Protein AF-A0A954BRY4-F1 (afdb_monomer_lite)

pLDDT: mean 79.41, std 10.51, range [50.88, 96.31]

Foldseek 3Di:
DVVVVCVPVVVVVVVLVVCLVVQQDFDQAQPPPDPVRGGGDGPSCVVVVVVVVVVVVVVVVVVVVVVVVVVVVVVVVVVVVVVVVVVVVVVVVVVVVVVVVVVVVVVVVVVVVVVVVVVVVVVPPPDPVVPD

Radius of gyration: 43.65 Å; chains: 1;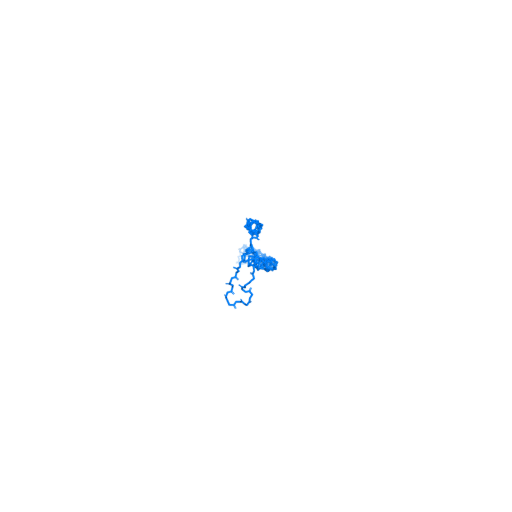 bounding box: 91×19×122 Å

Structure (mmCIF, N/CA/C/O backbone):
data_AF-A0A954BRY4-F1
#
_entry.id   AF-A0A954BRY4-F1
#
loop_
_atom_site.group_PDB
_atom_site.id
_atom_site.type_symbol
_atom_site.label_atom_id
_atom_site.label_alt_id
_atom_site.label_comp_id
_atom_site.label_asym_id
_atom_site.label_entity_id
_atom_site.label_seq_id
_atom_site.pdbx_PDB_ins_code
_atom_site.Cartn_x
_atom_site.Cartn_y
_atom_site.Cartn_z
_atom_site.occupancy
_atom_site.B_iso_or_equiv
_atom_site.auth_seq_id
_atom_site.auth_comp_id
_atom_site.auth_asym_id
_atom_site.auth_atom_id
_atom_site.pdbx_PDB_model_num
ATOM 1 N N . MET A 1 1 ? -7.157 4.678 -4.935 1.00 58.31 1 MET A N 1
ATOM 2 C CA . MET A 1 1 ? -5.849 5.153 -5.443 1.00 58.31 1 MET A CA 1
ATOM 3 C C . MET A 1 1 ? -5.252 4.324 -6.592 1.00 58.31 1 MET A C 1
ATOM 5 O O . MET A 1 1 ? -4.163 4.650 -7.024 1.00 58.31 1 MET A O 1
ATOM 9 N N . ARG A 1 2 ? -5.908 3.282 -7.136 1.00 63.03 2 ARG A N 1
ATOM 10 C CA . ARG A 1 2 ? -5.313 2.478 -8.230 1.00 63.03 2 ARG A CA 1
ATOM 11 C C . ARG A 1 2 ? -5.411 3.129 -9.617 1.00 63.03 2 ARG A C 1
ATOM 13 O O . ARG A 1 2 ? -4.518 2.949 -10.428 1.00 63.03 2 ARG A O 1
ATOM 20 N N . ILE A 1 3 ? -6.467 3.907 -9.867 1.00 65.94 3 ILE A N 1
ATOM 21 C CA . ILE A 1 3 ? -6.719 4.557 -11.166 1.00 65.94 3 ILE A CA 1
ATOM 22 C C . ILE A 1 3 ? -5.655 5.615 -11.494 1.00 65.94 3 ILE A C 1
ATOM 24 O O . ILE A 1 3 ? -5.226 5.710 -12.636 1.00 65.94 3 ILE A O 1
ATOM 28 N N . LEU A 1 4 ? -5.165 6.342 -10.484 1.00 70.88 4 LEU A N 1
ATOM 29 C CA . LEU A 1 4 ? -4.140 7.373 -10.669 1.00 70.88 4 LEU A CA 1
ATOM 30 C C . LEU A 1 4 ? -2.786 6.784 -11.100 1.00 70.88 4 LEU A C 1
ATOM 32 O O . LEU A 1 4 ? -2.104 7.376 -11.925 1.00 70.88 4 LEU A O 1
ATOM 36 N N . SER A 1 5 ? -2.425 5.591 -10.606 1.00 70.50 5 SER A N 1
ATOM 37 C CA . SER A 1 5 ? -1.234 4.883 -11.092 1.00 70.50 5 SER A CA 1
ATOM 38 C C . SER A 1 5 ? -1.381 4.494 -12.561 1.00 70.50 5 SER A C 1
ATOM 40 O O . SER A 1 5 ? -0.488 4.790 -13.344 1.00 70.50 5 SER A O 1
ATOM 42 N N . TYR A 1 6 ? -2.516 3.912 -12.967 1.00 78.12 6 TYR A N 1
ATOM 43 C CA . TYR A 1 6 ? -2.734 3.543 -14.372 1.00 78.12 6 TYR A CA 1
ATOM 44 C C . TYR A 1 6 ? -2.697 4.745 -15.321 1.00 78.12 6 TYR A C 1
ATOM 46 O O . TYR A 1 6 ? -2.188 4.615 -16.432 1.00 78.12 6 TYR A O 1
ATOM 54 N N . LEU A 1 7 ? -3.160 5.911 -14.864 1.00 80.94 7 LEU A N 1
ATOM 55 C CA . LEU A 1 7 ? -3.132 7.150 -15.639 1.00 80.94 7 LEU A CA 1
ATOM 56 C C . LEU A 1 7 ? -1.708 7.604 -15.998 1.00 80.94 7 LEU A C 1
ATOM 58 O O . LEU A 1 7 ? -1.530 8.251 -17.019 1.00 80.94 7 LEU A O 1
ATOM 62 N N . ILE A 1 8 ? -0.701 7.254 -15.195 1.00 77.50 8 ILE A N 1
ATOM 63 C CA . ILE A 1 8 ? 0.707 7.609 -15.446 1.00 77.50 8 ILE A CA 1
ATOM 64 C C . ILE A 1 8 ? 1.438 6.451 -16.131 1.00 77.50 8 ILE A C 1
ATOM 66 O O . ILE A 1 8 ? 2.227 6.654 -17.052 1.00 77.50 8 ILE A O 1
ATOM 70 N N . THR A 1 9 ? 1.162 5.217 -15.708 1.00 77.06 9 THR A N 1
ATOM 71 C CA . THR A 1 9 ? 1.855 4.029 -16.210 1.00 77.06 9 THR A CA 1
ATOM 72 C C . THR A 1 9 ? 1.522 3.726 -17.670 1.00 77.06 9 THR A C 1
ATOM 74 O O . THR A 1 9 ? 2.422 3.361 -18.421 1.00 77.06 9 THR A O 1
ATOM 77 N N . ILE A 1 10 ? 0.259 3.882 -18.089 1.00 80.94 10 ILE A N 1
ATOM 78 C CA . ILE A 1 10 ? -0.153 3.577 -19.468 1.00 80.94 10 ILE A CA 1
ATOM 79 C C . ILE A 1 10 ? 0.502 4.543 -20.470 1.00 80.94 10 ILE A C 1
ATOM 81 O O . ILE A 1 10 ? 1.154 4.048 -21.390 1.00 80.94 10 ILE A O 1
ATOM 85 N N . PRO A 1 11 ? 0.427 5.881 -20.308 1.00 85.38 11 PRO A N 1
ATOM 86 C CA . PRO A 1 11 ? 1.088 6.801 -21.234 1.00 85.38 11 PRO A CA 1
ATOM 87 C C . PRO A 1 11 ? 2.602 6.605 -21.278 1.00 85.38 11 PRO A C 1
ATOM 89 O O . PRO A 1 11 ? 3.186 6.632 -22.357 1.00 85.38 11 PRO A O 1
ATOM 92 N N . LEU A 1 12 ? 3.233 6.346 -20.127 1.00 78.88 12 LEU A N 1
ATOM 93 C CA . LEU A 1 12 ? 4.668 6.077 -20.058 1.00 78.88 12 LEU A CA 1
ATOM 94 C C . LEU A 1 12 ? 5.047 4.806 -20.832 1.00 78.88 12 LEU A C 1
ATOM 96 O O . LEU A 1 12 ? 6.003 4.820 -21.603 1.00 78.88 12 LEU A O 1
ATOM 100 N N . ALA A 1 13 ? 4.285 3.720 -20.668 1.00 78.56 13 ALA A N 1
ATOM 101 C CA . ALA A 1 13 ? 4.508 2.481 -21.408 1.00 78.56 13 ALA A CA 1
ATOM 102 C C . ALA A 1 13 ? 4.330 2.684 -22.921 1.00 78.56 13 ALA A C 1
ATOM 104 O O . ALA A 1 13 ? 5.156 2.217 -23.702 1.00 78.56 13 ALA A O 1
ATOM 105 N N . VAL A 1 14 ? 3.297 3.426 -23.334 1.00 82.56 14 VAL A N 1
ATOM 106 C CA . VAL A 1 14 ? 3.073 3.771 -24.746 1.00 82.56 14 VAL A CA 1
ATOM 107 C C . VAL A 1 14 ? 4.239 4.593 -25.299 1.00 82.56 14 VAL A C 1
ATOM 109 O O . VAL A 1 14 ? 4.744 4.271 -26.371 1.00 82.56 14 VAL A O 1
ATOM 112 N N . ALA A 1 15 ? 4.721 5.598 -24.563 1.00 81.06 15 ALA A N 1
ATOM 113 C CA . ALA A 1 15 ? 5.867 6.410 -24.971 1.00 81.06 15 ALA A CA 1
ATOM 114 C C . ALA A 1 15 ? 7.145 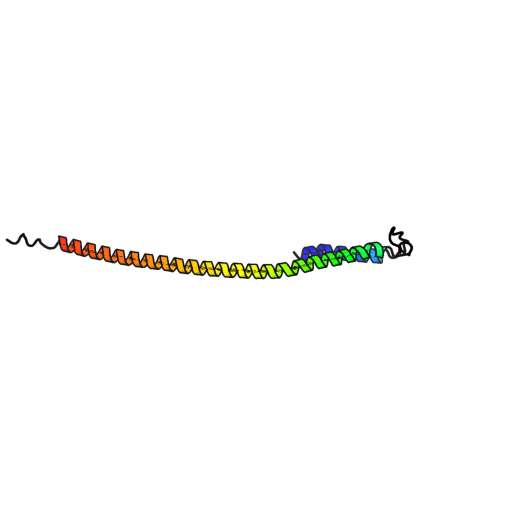5.571 -25.137 1.00 81.06 15 ALA A C 1
ATOM 116 O O . ALA A 1 15 ? 7.860 5.739 -26.122 1.00 81.06 15 ALA A O 1
ATOM 117 N N . LEU A 1 16 ? 7.401 4.629 -24.223 1.00 77.62 16 LEU A N 1
ATOM 118 C CA . LEU A 1 16 ? 8.530 3.700 -24.325 1.00 77.62 16 LEU A CA 1
ATOM 119 C C . LEU A 1 16 ? 8.420 2.801 -25.563 1.00 77.62 16 LEU A C 1
ATOM 121 O O . LEU A 1 16 ? 9.397 2.641 -26.289 1.00 77.62 16 LEU A O 1
ATOM 125 N N . VAL A 1 17 ? 7.237 2.247 -25.843 1.00 78.38 17 VAL A N 1
ATOM 126 C CA . VAL A 1 17 ? 7.012 1.418 -27.040 1.00 78.38 17 VAL A CA 1
ATOM 127 C C . VAL A 1 17 ? 7.186 2.234 -28.324 1.00 78.38 17 VAL A C 1
ATOM 129 O O . VAL A 1 17 ? 7.846 1.773 -29.252 1.00 78.38 17 VAL A O 1
ATOM 132 N N . LEU A 1 18 ? 6.654 3.458 -28.382 1.00 77.31 18 LEU A N 1
ATOM 133 C CA . LEU A 1 18 ? 6.839 4.347 -29.534 1.00 77.31 18 LEU A CA 1
ATOM 134 C C . LEU A 1 18 ? 8.311 4.723 -29.732 1.00 77.31 18 LEU A C 1
ATOM 136 O O . LEU A 1 18 ? 8.808 4.685 -30.857 1.00 77.31 18 LEU A O 1
ATOM 140 N N . PHE A 1 19 ? 9.026 5.011 -28.643 1.00 77.38 19 PHE A N 1
ATOM 141 C CA . PHE A 1 19 ? 10.467 5.237 -28.675 1.00 77.38 19 PHE A CA 1
ATOM 142 C C . PHE A 1 19 ? 11.201 4.011 -29.230 1.00 77.38 19 PHE A C 1
ATOM 144 O O . PHE A 1 19 ? 12.069 4.161 -30.083 1.00 77.38 19 PHE A O 1
ATOM 151 N N . ALA A 1 20 ? 10.814 2.802 -28.820 1.00 76.06 20 ALA A N 1
ATOM 152 C CA . ALA A 1 20 ? 11.412 1.559 -29.297 1.00 76.06 20 ALA A CA 1
ATOM 153 C C . ALA A 1 20 ? 11.260 1.343 -30.803 1.00 76.06 20 ALA A C 1
ATOM 155 O O . ALA A 1 20 ? 12.216 0.972 -31.481 1.00 76.06 20 ALA A O 1
ATOM 156 N N . ILE A 1 21 ? 10.049 1.573 -31.311 1.00 77.12 21 ILE A N 1
ATOM 157 C CA . ILE A 1 21 ? 9.718 1.389 -32.725 1.00 77.12 21 ILE A CA 1
ATOM 158 C C . ILE A 1 21 ? 10.418 2.451 -33.575 1.00 77.12 21 ILE A C 1
ATOM 160 O O . ILE A 1 21 ? 10.927 2.137 -34.645 1.00 77.12 21 ILE A O 1
ATOM 164 N N . SER A 1 22 ? 10.478 3.695 -33.093 1.00 78.12 22 SER A N 1
ATOM 165 C CA . SER A 1 22 ? 11.103 4.796 -33.828 1.00 78.12 22 SER A CA 1
ATOM 166 C C . SER A 1 22 ? 12.634 4.756 -33.802 1.00 78.12 22 SER A C 1
ATOM 168 O O . SER A 1 22 ? 13.254 5.285 -34.716 1.00 78.12 22 SER A O 1
ATOM 170 N N . ASN A 1 23 ? 13.250 4.170 -32.769 1.00 76.75 23 ASN A N 1
ATOM 171 C CA . ASN A 1 23 ? 14.700 4.215 -32.540 1.00 76.75 23 ASN A CA 1
ATOM 172 C C . ASN A 1 23 ? 15.340 2.824 -32.702 1.00 76.75 23 ASN A C 1
ATOM 174 O O . ASN A 1 23 ? 15.991 2.306 -31.789 1.00 76.75 23 ASN A O 1
ATOM 178 N N . GLN A 1 24 ? 15.140 2.214 -33.877 1.00 78.25 24 GLN A N 1
ATOM 179 C CA . GLN A 1 24 ? 15.738 0.924 -34.266 1.00 78.25 24 GLN A CA 1
ATOM 180 C C . GLN A 1 24 ? 17.150 1.041 -34.859 1.00 78.25 24 GLN A C 1
ATOM 182 O O . GLN A 1 24 ? 17.745 0.036 -35.247 1.00 78.25 24 GLN A O 1
ATOM 187 N N . GLU A 1 25 ? 17.697 2.251 -34.926 1.00 79.50 25 GLU A N 1
ATOM 188 C CA . GLU A 1 25 ? 19.030 2.491 -35.468 1.00 79.50 25 GLU A CA 1
ATOM 189 C C . GLU A 1 25 ? 20.113 1.799 -34.633 1.00 79.50 25 GLU A C 1
ATOM 191 O O . GLU A 1 25 ? 20.077 1.802 -33.398 1.00 79.50 25 GLU A O 1
ATOM 196 N N . MET A 1 26 ? 21.082 1.192 -35.322 1.00 81.00 26 MET A N 1
ATOM 197 C CA . MET A 1 26 ? 22.222 0.529 -34.695 1.00 81.00 26 MET A CA 1
ATOM 198 C C . MET A 1 26 ? 23.279 1.567 -34.325 1.00 81.00 26 MET A C 1
ATOM 200 O O . MET A 1 26 ? 23.863 2.199 -35.203 1.00 81.00 26 MET A O 1
ATOM 204 N N . VAL A 1 27 ? 23.549 1.712 -33.030 1.00 78.38 27 VAL A N 1
ATOM 205 C CA . VAL A 1 27 ? 24.560 2.635 -32.504 1.00 78.38 27 VAL A CA 1
ATOM 206 C C . VAL A 1 27 ? 25.657 1.823 -31.819 1.00 78.38 27 VAL A C 1
ATOM 208 O O . VAL A 1 27 ? 25.388 0.840 -31.124 1.00 78.38 27 VAL A O 1
ATOM 211 N N . VAL A 1 28 ? 26.913 2.211 -32.039 1.00 79.38 28 VAL A N 1
ATOM 212 C CA . VAL A 1 28 ? 28.060 1.635 -31.327 1.00 79.38 28 VAL A CA 1
ATOM 213 C C . VAL A 1 28 ? 28.157 2.320 -29.969 1.00 79.38 28 VAL A C 1
ATOM 215 O O . VAL A 1 28 ? 28.277 3.540 -29.896 1.00 79.38 28 VAL A O 1
ATOM 218 N N . VAL A 1 29 ? 28.059 1.541 -28.893 1.00 72.56 29 VAL A N 1
ATOM 219 C CA . VAL A 1 29 ? 27.977 2.069 -27.525 1.00 72.56 29 VAL A CA 1
ATOM 220 C C . VAL A 1 29 ? 29.214 1.677 -26.741 1.00 72.56 29 VAL A C 1
ATOM 222 O O . VAL A 1 29 ? 29.268 0.574 -26.198 1.00 72.56 29 VAL A O 1
ATOM 225 N N . GLU A 1 30 ? 30.161 2.606 -26.622 1.00 73.38 30 GLU A N 1
ATOM 226 C CA . GLU A 1 30 ? 31.355 2.452 -25.787 1.00 73.38 30 GLU A CA 1
ATOM 227 C C . GLU A 1 30 ? 31.028 2.582 -24.295 1.00 73.38 30 GLU A C 1
ATOM 229 O O . GLU A 1 30 ? 31.140 3.629 -23.665 1.00 73.38 30 GLU A O 1
ATOM 234 N N . MET A 1 31 ? 30.582 1.469 -23.721 1.00 69.19 31 MET A N 1
ATOM 235 C CA . MET A 1 31 ? 30.228 1.325 -22.314 1.00 69.19 31 MET A CA 1
ATOM 236 C C . MET A 1 31 ? 31.462 1.053 -21.431 1.00 69.19 31 MET A C 1
ATOM 238 O O . MET A 1 31 ? 31.635 -0.049 -20.916 1.00 69.19 31 MET A O 1
ATOM 242 N N . TRP A 1 32 ? 32.347 2.031 -21.238 1.00 65.50 32 TRP A N 1
ATOM 243 C CA . TRP A 1 32 ? 33.436 1.913 -20.251 1.00 65.50 32 TRP A CA 1
ATOM 244 C C . TRP A 1 32 ? 32.843 1.811 -18.825 1.00 65.50 32 TRP A C 1
ATOM 246 O O . TRP A 1 32 ? 31.974 2.630 -18.518 1.00 65.50 32 TRP A O 1
ATOM 256 N N . PRO A 1 33 ? 33.220 0.871 -17.921 1.00 74.44 33 PRO A N 1
ATOM 257 C CA . PRO A 1 33 ? 34.280 -0.154 -17.940 1.00 74.44 33 PRO A CA 1
ATOM 258 C C . PRO A 1 33 ? 33.808 -1.591 -18.293 1.00 74.44 33 PRO A C 1
ATOM 260 O O . PRO A 1 33 ? 34.480 -2.566 -17.953 1.00 74.44 33 PRO A O 1
ATOM 263 N N . LEU A 1 34 ? 32.638 -1.769 -18.917 1.00 71.81 34 LEU A N 1
ATOM 264 C CA . LEU A 1 34 ? 32.098 -3.094 -19.246 1.00 71.81 34 LEU A CA 1
ATOM 265 C C . LEU A 1 34 ? 32.731 -3.675 -20.535 1.00 71.81 34 LEU A C 1
ATOM 267 O O . LEU A 1 34 ? 32.751 -3.005 -21.564 1.00 71.81 34 LEU A O 1
ATOM 271 N N . PRO A 1 35 ? 33.161 -4.954 -20.557 1.00 67.12 35 PRO A N 1
ATOM 272 C CA . PRO A 1 35 ? 33.890 -5.565 -21.683 1.00 67.12 35 PRO A CA 1
ATOM 273 C C . PRO A 1 35 ? 33.043 -5.841 -22.944 1.00 67.12 35 PRO A C 1
ATOM 275 O O . PRO A 1 35 ? 33.543 -6.388 -23.923 1.00 67.12 35 PRO A O 1
ATOM 278 N N . PHE A 1 36 ? 31.758 -5.472 -22.945 1.00 62.38 36 PHE A N 1
ATOM 279 C CA . PHE A 1 36 ? 30.820 -5.669 -24.064 1.00 62.38 36 PHE A CA 1
ATOM 280 C C . PHE A 1 36 ? 30.622 -4.395 -24.912 1.00 62.38 36 PHE A C 1
ATOM 282 O O . PHE A 1 36 ? 29.792 -4.376 -25.820 1.00 62.38 36 PHE A O 1
ATOM 289 N N . ALA A 1 37 ? 31.385 -3.343 -24.603 1.00 61.75 37 ALA A N 1
ATOM 290 C CA . ALA A 1 37 ? 31.266 -1.954 -25.051 1.00 61.75 37 ALA A CA 1
ATOM 291 C C . ALA A 1 37 ? 31.525 -1.673 -26.543 1.00 61.75 37 ALA A C 1
ATOM 293 O O . ALA A 1 37 ? 31.580 -0.527 -26.953 1.00 61.75 37 ALA A O 1
ATOM 294 N N . SER A 1 38 ? 31.726 -2.672 -27.392 1.00 66.19 38 SER A N 1
ATOM 295 C CA . SER A 1 38 ? 32.077 -2.418 -28.801 1.00 66.19 38 SER A CA 1
ATOM 296 C C . SER A 1 38 ? 31.189 -3.202 -29.752 1.00 66.19 38 SER A C 1
ATOM 298 O O . SER A 1 38 ? 31.628 -3.624 -30.819 1.00 66.19 38 SER A O 1
ATOM 300 N N . ARG A 1 39 ? 29.936 -3.457 -29.354 1.00 70.00 39 ARG A N 1
ATOM 301 C CA . ARG A 1 39 ? 28.944 -4.072 -30.238 1.00 70.00 39 ARG A CA 1
ATOM 302 C C . ARG A 1 39 ? 27.914 -3.047 -30.708 1.00 70.00 39 ARG A C 1
ATOM 304 O O . ARG A 1 39 ? 27.431 -2.269 -29.885 1.00 70.00 39 ARG A O 1
ATOM 311 N N . PRO A 1 40 ? 27.540 -3.076 -32.000 1.00 75.31 40 PRO A N 1
ATOM 312 C CA . PRO A 1 40 ? 26.394 -2.327 -32.483 1.00 75.31 40 PRO A CA 1
ATOM 313 C C . PRO A 1 40 ? 25.140 -2.883 -31.810 1.00 75.31 40 PRO A C 1
ATOM 315 O O . PRO A 1 40 ? 24.812 -4.065 -31.945 1.00 75.31 40 PRO A O 1
ATOM 318 N N . LEU A 1 41 ? 24.467 -2.033 -31.047 1.00 78.06 41 LEU A N 1
ATOM 319 C CA . LEU A 1 41 ? 23.211 -2.343 -30.381 1.00 78.06 41 LEU A CA 1
ATOM 320 C C . LEU A 1 41 ? 22.161 -1.351 -30.884 1.00 78.06 41 LEU A C 1
ATOM 322 O O . LEU A 1 41 ? 22.472 -0.171 -31.055 1.00 78.06 41 LEU A O 1
ATOM 326 N N . PRO A 1 42 ? 20.916 -1.789 -31.115 1.00 81.31 42 PRO A N 1
ATOM 327 C CA . PRO A 1 42 ? 19.841 -0.855 -31.403 1.00 81.31 42 PRO A CA 1
ATOM 328 C C . PRO A 1 42 ? 19.672 0.142 -30.252 1.00 81.31 42 PRO A C 1
ATOM 330 O O . PRO A 1 42 ? 19.613 -0.279 -29.088 1.00 81.31 42 PRO A O 1
ATOM 333 N N . LEU A 1 43 ? 19.556 1.435 -30.566 1.00 78.31 43 LEU A N 1
ATOM 334 C CA . LEU A 1 43 ? 19.479 2.528 -29.587 1.00 78.31 43 LEU A CA 1
ATOM 335 C C . LEU A 1 43 ? 18.366 2.313 -28.551 1.00 78.31 43 LEU A C 1
ATOM 337 O O . LEU A 1 43 ? 18.552 2.593 -27.363 1.00 78.31 43 LEU A O 1
ATOM 341 N N . TYR A 1 44 ? 17.236 1.732 -28.969 1.00 77.94 44 TYR A N 1
ATOM 342 C CA . TYR A 1 44 ? 16.146 1.405 -28.055 1.00 77.94 44 TYR A CA 1
ATOM 343 C C . TYR A 1 44 ? 16.577 0.514 -26.887 1.00 77.94 44 TYR A C 1
ATOM 345 O O . TYR A 1 44 ? 16.004 0.620 -25.808 1.00 77.94 44 TYR A O 1
ATOM 353 N N . THR A 1 45 ? 17.578 -0.352 -27.062 1.00 78.38 45 THR A N 1
ATOM 354 C CA . THR A 1 45 ? 17.996 -1.326 -26.042 1.00 78.38 45 THR A CA 1
ATOM 355 C C . THR A 1 45 ? 18.570 -0.623 -24.813 1.00 78.38 45 THR A C 1
ATOM 357 O O . THR A 1 45 ? 18.284 -1.021 -23.686 1.00 78.38 45 THR A O 1
ATOM 360 N N . ILE A 1 46 ? 19.317 0.465 -25.020 1.00 77.62 46 ILE A N 1
ATOM 361 C CA . ILE A 1 46 ? 19.961 1.246 -23.952 1.00 77.62 46 ILE A CA 1
ATOM 362 C C . ILE A 1 46 ? 18.918 1.927 -23.064 1.00 77.62 46 ILE A C 1
ATOM 364 O O . ILE A 1 46 ? 19.122 2.057 -21.862 1.00 77.62 46 ILE A O 1
ATOM 368 N N . VAL A 1 47 ? 17.794 2.349 -23.644 1.00 78.62 47 VAL A N 1
ATOM 369 C CA . VAL A 1 47 ? 16.737 3.071 -22.922 1.00 78.62 47 VAL A CA 1
ATOM 370 C C . VAL A 1 47 ? 15.688 2.107 -22.372 1.00 78.62 47 VAL A C 1
ATOM 372 O O . VAL A 1 47 ? 15.300 2.202 -21.207 1.00 78.62 47 VAL A O 1
ATOM 375 N N . LEU A 1 48 ? 15.245 1.145 -23.183 1.00 81.19 48 LEU A N 1
ATOM 376 C CA . LEU A 1 48 ? 14.190 0.211 -22.807 1.00 81.19 48 LEU A CA 1
ATOM 377 C C . LEU A 1 48 ? 14.623 -0.786 -21.746 1.00 81.19 48 LEU A C 1
ATOM 379 O O . LEU A 1 48 ? 13.797 -1.120 -20.907 1.00 81.19 48 LEU A O 1
ATOM 383 N N . VAL A 1 49 ? 15.862 -1.286 -21.763 1.00 82.75 49 VAL A N 1
ATOM 384 C CA . VAL A 1 49 ? 16.280 -2.301 -20.782 1.00 82.75 49 VAL A CA 1
ATOM 385 C C . VAL A 1 49 ? 16.260 -1.729 -19.356 1.00 82.75 49 VAL A C 1
ATOM 387 O O . VAL A 1 49 ? 15.574 -2.307 -18.510 1.00 82.75 49 VAL A O 1
ATOM 390 N N . PRO A 1 50 ? 16.891 -0.575 -19.060 1.00 83.00 50 PRO A N 1
ATOM 391 C CA . PRO A 1 50 ? 16.771 0.059 -17.749 1.00 83.00 50 PRO A CA 1
ATOM 392 C C . PRO A 1 50 ? 15.334 0.467 -17.418 1.00 83.00 50 PRO A C 1
ATOM 394 O O . PRO A 1 50 ? 14.897 0.274 -16.284 1.00 83.00 50 PRO A O 1
ATOM 397 N N . ALA A 1 51 ? 14.577 0.985 -18.394 1.00 82.00 51 ALA A N 1
ATOM 398 C CA . ALA A 1 51 ? 13.181 1.362 -18.181 1.00 82.00 51 ALA A CA 1
ATOM 399 C C . ALA A 1 51 ? 12.304 0.151 -17.824 1.00 82.00 51 ALA A C 1
ATOM 401 O O . ALA A 1 51 ? 11.478 0.235 -16.916 1.00 82.00 51 ALA A O 1
ATOM 402 N N . ALA A 1 52 ? 12.513 -0.991 -18.481 1.00 81.19 52 ALA A N 1
ATOM 403 C CA . ALA A 1 52 ? 11.838 -2.244 -18.176 1.00 81.19 52 ALA A CA 1
ATOM 404 C C . ALA A 1 52 ? 12.206 -2.727 -16.770 1.00 81.19 52 ALA A C 1
ATOM 406 O O . ALA A 1 52 ? 11.314 -3.059 -15.992 1.00 81.19 52 ALA A O 1
ATOM 407 N N . ILE A 1 53 ? 13.492 -2.698 -16.404 1.00 83.31 53 ILE A N 1
ATOM 408 C CA . ILE A 1 53 ? 13.941 -3.041 -15.046 1.00 83.31 53 ILE A CA 1
ATOM 409 C C . ILE 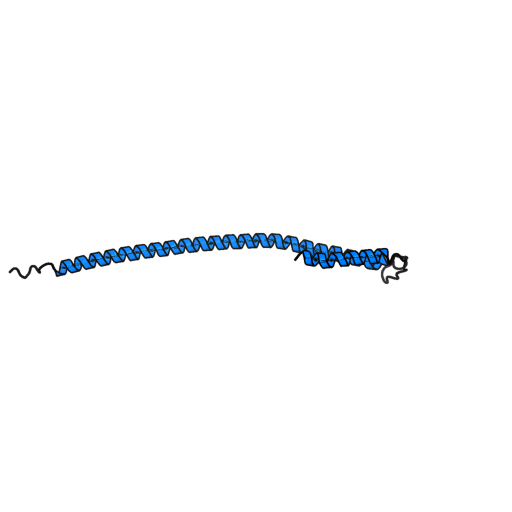A 1 53 ? 13.245 -2.142 -14.015 1.00 83.31 53 ILE A C 1
ATOM 411 O O . ILE A 1 53 ? 12.628 -2.649 -13.078 1.00 83.31 53 ILE A O 1
ATOM 415 N N . ALA A 1 54 ? 13.272 -0.820 -14.207 1.00 82.12 54 ALA A N 1
ATOM 416 C CA . ALA A 1 54 ? 12.615 0.137 -13.319 1.00 82.12 54 ALA A CA 1
ATOM 417 C C . ALA A 1 54 ? 11.098 -0.105 -13.223 1.00 82.12 54 ALA A C 1
ATOM 419 O O . ALA A 1 54 ? 10.532 -0.041 -12.131 1.00 82.12 54 ALA A O 1
ATOM 420 N N . PHE A 1 55 ? 10.443 -0.438 -14.339 1.00 83.19 55 PHE A N 1
ATOM 421 C CA . PHE A 1 55 ? 9.025 -0.785 -14.378 1.00 83.19 55 PHE A CA 1
ATOM 422 C C . PHE A 1 55 ? 8.718 -2.046 -13.565 1.00 83.19 55 PHE A C 1
ATOM 424 O O . PHE A 1 55 ? 7.804 -2.029 -12.738 1.00 83.19 55 PHE A O 1
ATOM 431 N N . PHE A 1 56 ? 9.484 -3.125 -13.751 1.00 83.06 56 PHE A N 1
ATOM 432 C CA . PHE A 1 56 ? 9.290 -4.361 -12.993 1.00 83.06 56 PHE A CA 1
ATOM 433 C C . PHE A 1 56 ? 9.544 -4.149 -11.499 1.00 83.06 56 PHE A C 1
ATOM 435 O O . PHE A 1 56 ? 8.734 -4.595 -10.687 1.00 83.06 56 PHE A O 1
ATOM 442 N N . LEU A 1 57 ? 10.599 -3.415 -11.127 1.00 81.38 57 LEU A N 1
ATOM 443 C CA . LEU A 1 57 ? 10.869 -3.051 -9.732 1.00 81.38 57 LEU A CA 1
ATOM 444 C C . LEU A 1 57 ? 9.729 -2.212 -9.142 1.00 81.38 57 LEU A C 1
ATOM 446 O O . LEU A 1 57 ? 9.231 -2.524 -8.061 1.00 81.38 57 LEU A O 1
ATOM 450 N N . GLY A 1 58 ? 9.267 -1.188 -9.862 1.00 78.12 58 GLY A N 1
ATOM 451 C CA . GLY A 1 58 ? 8.139 -0.355 -9.444 1.00 78.12 58 GLY A CA 1
ATOM 452 C C . GLY A 1 58 ? 6.851 -1.163 -9.270 1.00 78.12 58 GLY A C 1
ATOM 453 O O . GLY A 1 58 ? 6.158 -1.031 -8.258 1.00 78.12 58 GLY A O 1
ATOM 454 N N . GLY A 1 59 ? 6.562 -2.065 -10.210 1.00 77.50 59 GLY A N 1
ATOM 455 C CA . GLY A 1 59 ? 5.441 -2.998 -10.130 1.00 77.50 59 GLY A CA 1
ATOM 456 C C . GLY A 1 59 ? 5.543 -3.934 -8.923 1.00 77.50 59 GLY A C 1
ATOM 457 O O . GLY A 1 59 ? 4.553 -4.128 -8.214 1.00 77.50 59 GLY A O 1
ATOM 458 N N . LEU A 1 60 ? 6.740 -4.455 -8.637 1.00 78.25 60 LEU A N 1
ATOM 459 C CA . LEU A 1 60 ? 6.999 -5.331 -7.493 1.00 78.25 60 LEU A CA 1
ATOM 460 C C . LEU A 1 60 ? 6.788 -4.600 -6.157 1.00 78.25 60 LEU A C 1
ATOM 462 O O . LEU A 1 60 ? 6.138 -5.140 -5.260 1.00 78.25 60 LEU A O 1
ATOM 466 N N . ILE A 1 61 ? 7.243 -3.347 -6.050 1.00 76.56 61 ILE A N 1
ATOM 467 C CA . ILE A 1 61 ? 7.025 -2.480 -4.878 1.00 76.56 61 ILE A CA 1
ATOM 468 C C . ILE A 1 61 ? 5.524 -2.245 -4.651 1.00 76.56 61 ILE A C 1
ATOM 470 O O . ILE A 1 61 ? 5.019 -2.413 -3.535 1.00 76.56 61 ILE A O 1
ATOM 474 N N . VAL A 1 62 ? 4.778 -1.914 -5.711 1.00 73.38 62 VAL A N 1
ATOM 475 C CA . VAL A 1 62 ? 3.318 -1.726 -5.641 1.00 73.38 62 VAL A CA 1
ATOM 476 C C . VAL A 1 62 ? 2.608 -3.025 -5.243 1.00 73.38 62 VAL A C 1
ATOM 478 O O . VAL A 1 62 ? 1.663 -3.002 -4.442 1.00 73.38 62 VAL A O 1
ATOM 481 N N . TRP A 1 63 ? 3.057 -4.164 -5.770 1.00 68.81 63 TRP A N 1
ATOM 482 C CA . TRP A 1 63 ? 2.492 -5.473 -5.451 1.00 68.81 63 TRP A CA 1
ATOM 483 C C . TRP A 1 63 ? 2.707 -5.848 -3.980 1.00 68.81 63 TRP A C 1
ATOM 485 O O . TRP A 1 63 ? 1.746 -6.237 -3.303 1.00 68.81 63 TRP A O 1
ATOM 495 N N . MET A 1 64 ? 3.916 -5.633 -3.453 1.00 69.69 64 MET A N 1
ATOM 496 C CA . MET A 1 64 ? 4.229 -5.833 -2.035 1.00 69.69 64 MET A CA 1
ATOM 497 C C . MET A 1 64 ? 3.392 -4.923 -1.123 1.00 69.69 64 MET A C 1
ATOM 499 O O . MET A 1 64 ? 2.835 -5.391 -0.123 1.00 69.69 64 MET A O 1
ATOM 503 N N . GLY A 1 65 ? 3.203 -3.653 -1.497 1.00 64.81 65 GLY A N 1
ATOM 504 C CA . GLY A 1 65 ? 2.348 -2.721 -0.755 1.00 64.81 65 GLY A CA 1
ATOM 505 C C . GLY A 1 65 ? 0.882 -3.171 -0.688 1.00 64.81 65 GLY A C 1
ATOM 506 O O . GLY A 1 65 ? 0.259 -3.138 0.376 1.00 64.81 65 GLY A O 1
ATOM 507 N N . GLY A 1 66 ? 0.331 -3.675 -1.797 1.00 65.00 66 GLY A N 1
ATOM 508 C CA . GLY A 1 66 ? -1.072 -4.099 -1.878 1.00 65.00 66 GLY A CA 1
ATOM 509 C C . GLY A 1 66 ? -1.429 -5.324 -1.022 1.00 65.00 66 GLY A C 1
ATOM 510 O O . GLY A 1 66 ? -2.558 -5.422 -0.521 1.00 65.00 66 GLY A O 1
A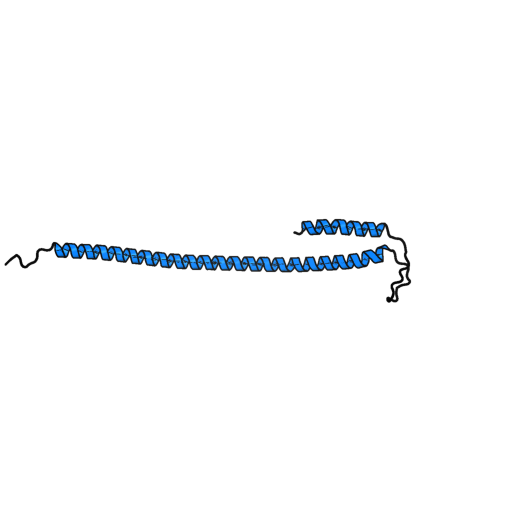TOM 511 N N . GLY A 1 67 ? -0.486 -6.251 -0.825 1.00 64.12 67 GLY A N 1
ATOM 512 C CA . GLY A 1 67 ? -0.678 -7.442 0.012 1.00 64.12 67 GLY A CA 1
ATOM 513 C C . GLY A 1 67 ? -0.747 -7.119 1.508 1.00 64.12 67 GLY A C 1
ATOM 514 O O . GLY A 1 67 ? -1.641 -7.603 2.216 1.00 64.12 67 GLY A O 1
ATOM 515 N N . HIS A 1 68 ? 0.144 -6.244 1.983 1.00 62.31 68 HIS A N 1
ATOM 516 C CA . HIS A 1 68 ? 0.207 -5.841 3.389 1.00 62.31 68 HIS A CA 1
ATOM 517 C C . HIS A 1 68 ? -1.034 -5.038 3.812 1.00 62.31 68 HIS A C 1
ATOM 519 O O . HIS A 1 68 ? -1.645 -5.334 4.843 1.00 62.31 68 HIS A O 1
ATOM 525 N N . THR A 1 69 ? -1.501 -4.102 2.976 1.00 66.06 69 THR A N 1
ATOM 526 C CA . THR A 1 69 ? -2.694 -3.286 3.272 1.00 66.06 69 THR A CA 1
ATOM 527 C C . THR A 1 69 ? -3.954 -4.134 3.457 1.00 66.06 69 THR A C 1
ATOM 529 O O . THR A 1 69 ? -4.772 -3.846 4.332 1.00 66.06 69 THR A O 1
ATOM 532 N N . ARG A 1 70 ? -4.113 -5.224 2.691 1.00 70.44 70 ARG A N 1
ATOM 533 C CA . ARG A 1 70 ? -5.258 -6.140 2.843 1.00 70.44 70 ARG A CA 1
ATOM 534 C C . ARG A 1 70 ? -5.230 -6.898 4.171 1.00 70.44 70 ARG A C 1
ATOM 536 O O . ARG A 1 70 ? -6.284 -7.063 4.789 1.00 70.44 70 ARG A O 1
ATOM 543 N N . ARG A 1 71 ? -4.052 -7.341 4.628 1.00 70.56 71 ARG A N 1
ATOM 544 C CA . ARG A 1 71 ? -3.898 -7.991 5.943 1.00 70.56 71 ARG A CA 1
ATOM 545 C C . ARG A 1 71 ? -4.159 -7.005 7.081 1.00 70.56 71 ARG A C 1
ATOM 547 O O . ARG A 1 71 ? -4.949 -7.312 7.975 1.00 70.56 71 ARG A O 1
ATOM 554 N N . LEU A 1 72 ? -3.596 -5.802 6.997 1.00 75.19 72 LEU A N 1
ATOM 555 C CA . LEU A 1 72 ? -3.761 -4.763 8.014 1.00 75.19 72 LEU A CA 1
ATOM 556 C C . LEU A 1 72 ? -5.218 -4.289 8.128 1.00 75.19 72 LEU A C 1
ATOM 558 O O . LEU A 1 72 ? -5.730 -4.118 9.232 1.00 75.19 72 LEU A O 1
ATOM 562 N N . ALA A 1 73 ? -5.928 -4.162 7.004 1.00 79.94 73 ALA A N 1
ATOM 563 C CA . ALA A 1 73 ? -7.347 -3.809 6.999 1.00 79.94 73 ALA A CA 1
ATOM 564 C C . ALA A 1 73 ? -8.217 -4.862 7.711 1.00 79.94 73 ALA A C 1
ATOM 566 O O . ALA A 1 73 ? -9.144 -4.507 8.441 1.00 79.94 73 ALA A O 1
ATOM 567 N N . ARG A 1 74 ? -7.907 -6.158 7.544 1.00 80.38 74 ARG A N 1
ATOM 568 C CA . ARG A 1 74 ? -8.610 -7.242 8.255 1.00 80.38 74 ARG A CA 1
ATOM 569 C C . ARG A 1 74 ? -8.328 -7.210 9.756 1.00 80.38 74 ARG A C 1
ATOM 571 O O . ARG A 1 74 ? -9.263 -7.348 10.539 1.00 80.38 74 ARG A O 1
ATOM 578 N N . GLN A 1 75 ? -7.073 -6.998 10.153 1.00 83.38 75 GLN A N 1
ATOM 579 C CA . GLN A 1 75 ? -6.698 -6.896 11.567 1.00 83.38 75 GLN A CA 1
ATOM 580 C C . GLN A 1 75 ? -7.364 -5.692 12.242 1.00 83.38 75 GLN A C 1
ATOM 582 O O . GLN A 1 75 ? -7.983 -5.850 13.291 1.00 83.38 75 GLN A O 1
ATOM 587 N N . ARG A 1 76 ? -7.346 -4.517 11.599 1.00 83.44 76 ARG A N 1
ATOM 588 C CA . ARG A 1 76 ? -8.032 -3.321 12.114 1.00 83.44 76 ARG A CA 1
ATOM 589 C C . ARG A 1 76 ? -9.543 -3.517 12.227 1.00 83.44 76 ARG A C 1
ATOM 591 O O . ARG A 1 76 ? -10.120 -3.128 13.235 1.00 83.44 76 ARG A O 1
ATOM 598 N N . LYS A 1 77 ? -10.183 -4.176 11.251 1.00 87.31 77 LYS A N 1
ATOM 599 C CA . LYS A 1 77 ? -11.612 -4.530 11.352 1.00 87.31 77 LYS A CA 1
ATOM 600 C C . LYS A 1 77 ? -11.906 -5.417 12.565 1.00 87.31 77 LYS A C 1
ATOM 602 O O . LYS A 1 77 ? -12.881 -5.161 13.261 1.00 87.31 77 LYS A O 1
ATOM 607 N N . ARG A 1 78 ? -11.071 -6.430 12.827 1.00 89.38 78 ARG A N 1
ATOM 608 C CA . ARG A 1 78 ? -11.225 -7.310 13.999 1.00 89.38 78 ARG A CA 1
ATOM 609 C C . ARG A 1 78 ? -11.031 -6.552 15.311 1.00 89.38 78 ARG A C 1
ATOM 611 O O . ARG A 1 78 ? -11.842 -6.711 16.211 1.00 89.38 78 ARG A O 1
ATOM 618 N N . ALA A 1 79 ? -10.019 -5.690 15.390 1.00 90.94 79 ALA A N 1
ATOM 619 C CA . ALA A 1 79 ? -9.777 -4.870 16.574 1.00 90.94 79 ALA A CA 1
ATOM 620 C C . ALA A 1 79 ? -10.975 -3.960 16.894 1.00 90.94 79 ALA A C 1
ATOM 622 O O . ALA A 1 79 ? -11.432 -3.939 18.029 1.00 90.94 79 ALA A O 1
ATOM 623 N N . VAL A 1 80 ? -11.544 -3.282 15.889 1.00 94.31 80 VAL A N 1
ATOM 624 C CA . VAL A 1 80 ? -12.745 -2.448 16.081 1.00 94.31 80 VAL A CA 1
ATOM 625 C C . VAL A 1 80 ? -13.948 -3.283 16.525 1.00 94.31 80 VAL A C 1
ATOM 627 O O . VAL A 1 80 ? -14.700 -2.840 17.386 1.00 94.31 80 VAL A O 1
ATOM 630 N N . ALA A 1 81 ? -14.138 -4.481 15.962 1.00 93.00 81 ALA A N 1
ATOM 631 C CA . ALA A 1 81 ? -15.229 -5.368 16.367 1.00 93.00 81 ALA A CA 1
ATOM 632 C C . ALA A 1 81 ? -15.098 -5.803 17.836 1.00 93.00 81 ALA A C 1
ATOM 634 O O . ALA A 1 81 ? -16.071 -5.726 18.581 1.00 93.00 81 ALA A O 1
ATOM 635 N N . ASN A 1 82 ? -13.892 -6.182 18.266 1.00 93.56 82 ASN A N 1
ATOM 636 C CA . ASN A 1 82 ? -13.626 -6.554 19.656 1.00 93.56 82 ASN A CA 1
ATOM 637 C C . ASN A 1 82 ? -13.855 -5.374 20.606 1.00 93.56 82 ASN A C 1
ATOM 639 O O . ASN A 1 82 ? -14.539 -5.524 21.613 1.00 93.56 82 ASN A O 1
ATOM 643 N N . LEU A 1 83 ? -13.353 -4.188 20.248 1.00 94.19 83 LEU A N 1
ATOM 644 C CA . LEU A 1 83 ? -13.498 -2.989 21.072 1.00 94.19 83 LEU A CA 1
ATOM 645 C C . LEU A 1 83 ? -14.968 -2.569 21.215 1.00 94.19 83 LEU A C 1
ATOM 647 O O . LEU A 1 83 ? -15.401 -2.162 22.289 1.00 94.19 83 LEU A O 1
ATOM 651 N N . ARG A 1 84 ? -15.766 -2.716 20.149 1.00 94.56 84 ARG A N 1
ATOM 652 C CA . ARG A 1 84 ? -17.221 -2.502 20.209 1.00 94.56 84 ARG A CA 1
ATOM 653 C C . ARG A 1 84 ? -17.908 -3.505 21.135 1.00 94.56 84 ARG A C 1
ATOM 655 O O . ARG A 1 84 ? -18.723 -3.093 21.951 1.00 94.56 84 ARG A O 1
ATOM 662 N N . ALA A 1 85 ? -17.541 -4.784 21.060 1.00 94.56 85 ALA A N 1
ATOM 663 C CA . ALA A 1 85 ? -18.097 -5.808 21.942 1.00 94.56 85 ALA A CA 1
ATOM 664 C C . ALA A 1 85 ? -17.742 -5.564 23.423 1.00 94.56 85 ALA A C 1
ATOM 666 O O . ALA A 1 85 ? -18.565 -5.797 24.306 1.00 94.56 85 ALA A O 1
ATOM 667 N N . GLU A 1 86 ? -16.535 -5.073 23.715 1.00 94.69 86 GLU A N 1
ATOM 668 C CA . GLU A 1 86 ? -16.149 -4.671 25.074 1.00 94.69 86 GLU A CA 1
ATOM 669 C C . GLU A 1 86 ? -16.954 -3.469 25.573 1.00 94.69 86 GLU A C 1
ATOM 671 O O . GLU A 1 86 ? -17.443 -3.497 26.704 1.00 94.69 86 GLU A O 1
ATOM 676 N N . LEU A 1 87 ? -17.161 -2.451 24.731 1.00 96.31 87 LEU A N 1
ATOM 677 C CA . LEU A 1 87 ? -18.003 -1.301 25.073 1.00 96.31 87 LEU A CA 1
ATOM 678 C C . LEU A 1 87 ? -19.445 -1.714 25.377 1.00 96.31 87 LEU A C 1
ATOM 680 O O . LEU A 1 87 ? -20.000 -1.265 26.378 1.00 96.31 87 LEU A O 1
ATOM 684 N N . GLU A 1 88 ? -20.030 -2.605 24.575 1.00 95.19 88 GLU A N 1
ATOM 685 C CA . GLU A 1 88 ? -21.376 -3.137 24.821 1.00 95.19 88 GLU A CA 1
ATOM 686 C C . GLU A 1 88 ? -21.451 -3.896 26.155 1.00 95.19 88 GLU A C 1
ATOM 688 O O . GLU A 1 88 ? -22.393 -3.710 26.928 1.00 95.19 88 GLU A O 1
ATOM 693 N N . ARG A 1 89 ? -20.435 -4.704 26.486 1.00 95.00 89 ARG A N 1
ATOM 694 C CA . ARG A 1 89 ? -20.357 -5.420 27.774 1.00 95.00 89 ARG A CA 1
ATOM 695 C C . ARG A 1 89 ? -20.223 -4.475 28.967 1.00 95.00 89 ARG A C 1
ATOM 697 O O . ARG A 1 89 ? -20.858 -4.699 30.003 1.00 95.00 89 ARG A O 1
ATOM 704 N N . LEU A 1 90 ? -19.413 -3.429 28.830 1.00 94.06 90 LEU A N 1
ATOM 705 C CA . LEU A 1 90 ? -19.231 -2.400 29.854 1.00 94.06 90 LEU A CA 1
ATOM 706 C C . LEU A 1 90 ? -20.520 -1.601 30.062 1.00 94.06 90 LEU A C 1
ATOM 708 O O . LEU A 1 90 ? -20.943 -1.417 31.202 1.00 94.06 90 LEU A O 1
ATOM 712 N N . GLN A 1 91 ? -21.189 -1.198 28.981 1.00 95.50 91 GLN A N 1
ATOM 713 C CA . GLN A 1 91 ? -22.485 -0.519 29.046 1.00 95.50 91 GLN A CA 1
ATOM 714 C C . GLN A 1 91 ? -23.558 -1.406 29.680 1.00 95.50 91 GLN A C 1
ATOM 716 O O . GLN A 1 91 ? -24.283 -0.947 30.558 1.00 95.50 91 GLN A O 1
ATOM 721 N N . ALA A 1 92 ? -23.625 -2.688 29.312 1.00 94.56 92 ALA A N 1
ATOM 722 C CA . ALA A 1 92 ? -24.555 -3.628 29.931 1.00 94.56 92 ALA A CA 1
ATOM 723 C C . ALA A 1 92 ? -24.294 -3.779 31.439 1.00 94.56 92 ALA A C 1
ATOM 725 O O . ALA A 1 92 ? -25.236 -3.791 32.229 1.00 94.56 92 ALA A O 1
ATOM 726 N N . SER A 1 93 ? -23.024 -3.856 31.847 1.00 93.50 93 SER A N 1
ATOM 727 C CA . SER A 1 93 ? -22.640 -3.912 33.263 1.00 93.50 93 SER A CA 1
ATOM 728 C C . SER A 1 93 ? -23.025 -2.635 34.009 1.00 93.50 93 SER A C 1
ATOM 730 O O . SER A 1 93 ? -23.627 -2.717 35.078 1.00 93.50 93 SER A O 1
ATOM 732 N N . LYS A 1 94 ? -22.759 -1.461 33.424 1.00 95.44 94 LYS A N 1
ATOM 733 C CA . LYS A 1 94 ? -23.145 -0.166 33.996 1.00 95.44 94 LYS A CA 1
ATOM 734 C C . LYS A 1 94 ? -24.660 -0.068 34.186 1.00 95.44 94 LYS A C 1
ATOM 736 O O . LYS A 1 94 ? -25.116 0.206 35.289 1.00 95.44 94 LYS A O 1
ATOM 741 N N . ASN A 1 95 ? -25.432 -0.408 33.154 1.00 94.94 95 ASN A N 1
ATOM 742 C CA . ASN A 1 95 ? -26.893 -0.375 33.214 1.00 94.94 95 ASN A CA 1
ATOM 743 C C . ASN A 1 95 ? -27.447 -1.292 34.317 1.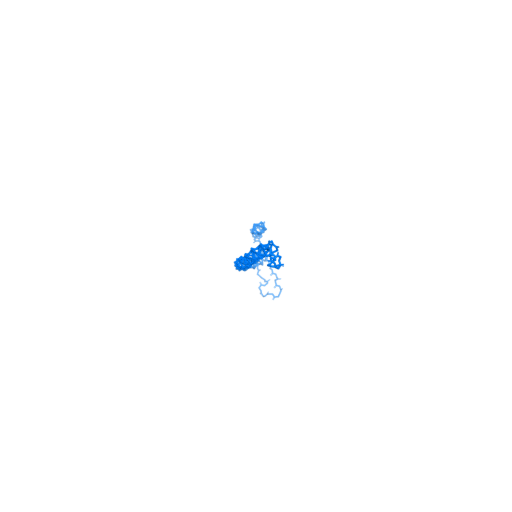00 94.94 95 ASN A C 1
ATOM 745 O O . ASN A 1 95 ? -28.430 -0.945 34.964 1.00 94.94 95 ASN A O 1
ATOM 749 N N . ARG A 1 96 ? -26.820 -2.451 34.566 1.00 93.06 96 ARG A N 1
ATOM 750 C CA . ARG A 1 96 ? -27.210 -3.348 35.670 1.00 93.06 96 ARG A CA 1
ATOM 751 C C . ARG A 1 96 ? -26.960 -2.721 37.039 1.00 93.06 96 ARG A C 1
ATOM 753 O O . ARG A 1 96 ? -27.808 -2.857 37.917 1.00 93.06 96 ARG A O 1
ATOM 760 N N . VAL A 1 97 ? -25.823 -2.047 37.221 1.00 93.75 97 VAL A N 1
ATOM 761 C C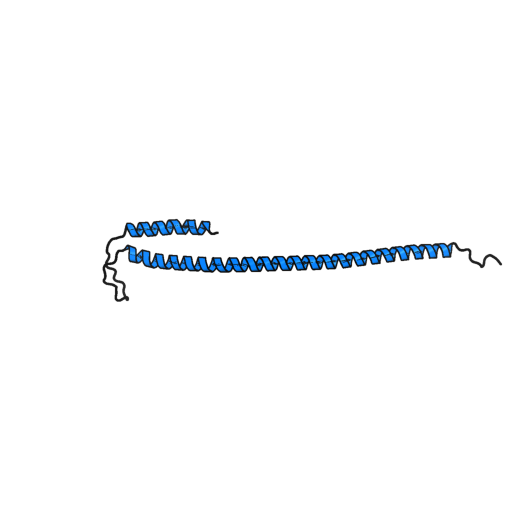A . VAL A 1 97 ? -25.502 -1.338 38.471 1.00 93.75 97 VAL A CA 1
ATOM 762 C C . VAL A 1 97 ? -26.482 -0.190 38.698 1.00 93.75 97 VAL A C 1
ATOM 764 O O . VAL A 1 97 ? -27.050 -0.091 39.784 1.00 93.75 97 VAL A O 1
ATOM 767 N N . ASP A 1 98 ? -26.754 0.607 37.663 1.00 93.56 98 ASP A N 1
ATOM 768 C CA . ASP A 1 98 ? -27.703 1.722 37.733 1.00 93.56 98 ASP A CA 1
ATOM 769 C C . ASP A 1 98 ? -29.121 1.222 38.078 1.00 93.56 98 ASP A C 1
ATOM 771 O O . ASP A 1 98 ? -29.795 1.784 38.943 1.00 93.56 98 ASP A O 1
ATOM 775 N N . GLN A 1 99 ? -29.555 0.104 37.481 1.00 92.81 99 GLN A N 1
ATOM 776 C CA . GLN A 1 99 ? -30.831 -0.542 37.815 1.00 92.81 99 GLN A CA 1
ATOM 777 C C . GLN A 1 99 ? -30.866 -1.078 39.252 1.00 92.81 99 GLN A C 1
ATOM 779 O O . GLN A 1 99 ? -31.886 -0.944 39.929 1.00 92.81 99 GLN A O 1
ATOM 784 N N . ALA A 1 100 ? -29.777 -1.680 39.739 1.00 92.00 100 ALA A N 1
ATOM 785 C CA . ALA A 1 100 ? -29.694 -2.152 41.118 1.00 92.00 100 ALA A CA 1
ATOM 786 C C . ALA A 1 100 ? -29.763 -0.984 42.115 1.00 92.00 100 ALA A C 1
ATOM 788 O O . ALA A 1 100 ? -30.519 -1.055 43.083 1.00 92.00 100 ALA A O 1
ATOM 789 N N . MET A 1 101 ? -29.050 0.116 41.848 1.00 91.81 101 MET A N 1
ATOM 790 C CA . MET A 1 101 ? -29.126 1.337 42.658 1.00 91.81 101 MET A CA 1
ATOM 791 C C . MET A 1 101 ? -30.527 1.951 42.651 1.00 91.81 101 MET A C 1
ATOM 793 O O . MET A 1 101 ? -31.010 2.355 43.707 1.00 91.81 101 MET A O 1
ATOM 797 N N . ALA A 1 102 ? -31.209 1.979 41.502 1.00 92.25 102 ALA A N 1
ATOM 798 C CA . ALA A 1 102 ? -32.585 2.463 41.419 1.00 92.25 102 ALA A CA 1
ATOM 799 C C . ALA A 1 102 ? -33.535 1.634 42.300 1.00 92.25 102 ALA A C 1
ATOM 801 O O . ALA A 1 102 ? -34.288 2.209 43.084 1.00 92.25 102 ALA A O 1
ATOM 802 N N . ARG A 1 103 ? -33.430 0.298 42.252 1.00 91.62 103 ARG A N 1
ATOM 803 C CA . ARG A 1 103 ? -34.225 -0.608 43.103 1.00 91.62 103 ARG A CA 1
ATOM 804 C C . ARG A 1 103 ? -33.954 -0.403 44.592 1.00 91.62 103 ARG A C 1
ATOM 806 O O . ARG A 1 103 ? -34.888 -0.373 45.384 1.00 91.62 103 ARG A O 1
ATOM 813 N N . VAL A 1 104 ? -32.687 -0.240 44.979 1.00 92.94 104 VAL A N 1
ATOM 814 C CA . VAL A 1 104 ? -32.312 0.029 46.378 1.00 92.94 104 VAL A CA 1
ATOM 815 C C . VAL A 1 104 ? -32.872 1.373 46.846 1.00 92.94 104 VAL A C 1
ATOM 817 O O . VAL A 1 104 ? -33.405 1.465 47.951 1.00 92.94 104 VAL A O 1
ATOM 820 N N . ASN A 1 105 ? -32.792 2.410 46.008 1.00 94.88 105 ASN A N 1
ATOM 821 C CA . ASN A 1 105 ? -33.347 3.726 46.321 1.00 94.88 105 ASN A CA 1
ATOM 822 C C . ASN A 1 105 ? -34.874 3.689 46.448 1.00 94.88 105 ASN A C 1
ATOM 824 O O . ASN A 1 105 ? -35.429 4.359 47.316 1.00 94.88 105 ASN A O 1
ATOM 828 N N . GLU A 1 106 ? -35.550 2.908 45.609 1.00 91.56 106 GLU A N 1
ATOM 829 C CA . GLU A 1 106 ? -36.997 2.712 45.675 1.00 91.56 106 GLU A CA 1
ATOM 830 C C . GLU A 1 106 ? -37.411 1.974 46.955 1.00 91.56 106 GLU A C 1
ATOM 832 O O . GLU A 1 106 ? -38.268 2.466 47.688 1.00 91.56 106 GLU A O 1
ATOM 837 N N . ALA A 1 107 ? -36.735 0.874 47.300 1.00 89.88 107 ALA A N 1
ATOM 838 C CA . ALA A 1 107 ? -36.976 0.150 48.549 1.00 89.88 107 ALA A CA 1
ATOM 839 C C . ALA A 1 107 ? -36.783 1.051 49.780 1.00 89.88 107 ALA A C 1
ATOM 841 O O . ALA A 1 107 ? -37.651 1.110 50.651 1.00 89.88 107 ALA A O 1
ATOM 842 N N . ARG A 1 108 ? -35.696 1.836 49.806 1.00 90.00 108 ARG A N 1
ATOM 843 C CA . ARG A 1 108 ? -35.407 2.773 50.902 1.00 90.00 108 ARG A CA 1
ATOM 844 C C . ARG A 1 108 ? -36.466 3.878 51.023 1.00 90.00 108 ARG A C 1
ATOM 846 O O . ARG A 1 108 ? -36.759 4.326 52.128 1.00 90.00 108 ARG A O 1
ATOM 853 N N . ARG A 1 109 ? -37.062 4.323 49.907 1.00 88.62 109 ARG A N 1
ATOM 854 C CA . ARG A 1 109 ? -38.178 5.289 49.918 1.00 88.62 109 ARG A CA 1
ATOM 855 C C . ARG A 1 109 ? -39.445 4.696 50.527 1.00 88.62 109 ARG A C 1
ATOM 857 O O . ARG A 1 109 ? -40.107 5.384 51.297 1.00 88.62 109 ARG A O 1
ATOM 864 N N . ILE A 1 110 ? -39.775 3.450 50.186 1.00 90.19 110 ILE A N 1
ATOM 865 C CA . ILE A 1 110 ? -40.943 2.750 50.741 1.00 90.19 110 ILE A CA 1
ATOM 866 C C . ILE A 1 110 ? -40.770 2.551 52.249 1.00 90.19 110 ILE A C 1
ATOM 868 O O . ILE A 1 110 ? -41.702 2.797 53.014 1.00 90.19 110 ILE A O 1
ATOM 872 N N . GLU A 1 111 ? -39.573 2.159 52.682 1.00 86.12 111 GLU A N 1
ATOM 873 C CA . GLU A 1 111 ? -39.244 1.981 54.098 1.00 86.12 111 GLU A CA 1
ATOM 874 C C . GLU A 1 111 ? -39.379 3.302 54.872 1.00 86.12 111 GLU A C 1
ATOM 876 O O . GLU A 1 111 ? -40.117 3.363 55.852 1.00 86.12 111 GLU A O 1
ATOM 881 N N . ALA A 1 112 ? -38.811 4.397 54.353 1.00 85.69 112 ALA A N 1
ATOM 882 C CA . ALA A 1 112 ? -38.956 5.727 54.947 1.00 85.69 112 ALA A CA 1
ATOM 883 C C . ALA A 1 112 ? -40.417 6.218 55.001 1.00 85.69 112 ALA A C 1
ATOM 885 O O . ALA A 1 112 ? -40.827 6.835 55.984 1.00 85.69 112 ALA A O 1
ATOM 886 N N . ALA A 1 113 ? -41.219 5.939 53.967 1.00 85.50 113 ALA A N 1
ATOM 887 C CA . ALA A 1 113 ? -42.646 6.266 53.963 1.00 85.50 113 ALA A CA 1
ATOM 888 C C . ALA A 1 113 ? -43.427 5.443 55.003 1.00 85.50 113 ALA A C 1
ATOM 890 O O . ALA A 1 113 ? -44.335 5.963 55.654 1.00 85.50 113 ALA A O 1
ATOM 891 N N . THR A 1 114 ? -43.052 4.174 55.187 1.00 87.81 114 THR A N 1
ATOM 892 C CA . THR A 1 114 ? -43.674 3.272 56.166 1.00 87.81 114 THR A CA 1
ATOM 893 C C . THR A 1 114 ? -43.332 3.682 57.598 1.00 87.81 114 THR A C 1
ATOM 895 O O . THR A 1 114 ? -44.224 3.739 58.446 1.00 87.81 114 THR A O 1
ATOM 898 N N . ASP A 1 115 ? -42.072 4.018 57.872 1.00 84.88 115 ASP A N 1
ATOM 899 C CA . ASP A 1 115 ? -41.639 4.481 59.195 1.00 84.88 115 ASP A CA 1
ATOM 900 C C . ASP A 1 115 ? -42.241 5.844 59.552 1.00 84.88 115 ASP A C 1
ATOM 902 O O . ASP A 1 115 ? -42.732 6.022 60.665 1.00 84.88 115 ASP A O 1
ATOM 906 N N . GLY A 1 116 ? -42.338 6.769 58.591 1.00 81.06 116 GLY A N 1
ATOM 907 C CA . GLY A 1 116 ? -43.036 8.041 58.796 1.00 81.06 116 GLY A CA 1
ATOM 908 C C . GLY A 1 116 ? -44.520 7.868 59.150 1.00 81.06 116 GLY A C 1
ATOM 909 O O . GLY A 1 116 ? -45.035 8.573 60.019 1.00 81.06 116 GLY A O 1
ATOM 910 N N . ALA A 1 117 ? -45.204 6.899 58.531 1.00 78.81 117 ALA A N 1
ATOM 911 C CA . ALA A 1 117 ? -46.593 6.571 58.858 1.00 78.81 117 ALA A CA 1
ATOM 912 C C . ALA A 1 117 ? -46.733 5.951 60.261 1.00 78.81 117 ALA A C 1
ATOM 914 O O . ALA A 1 117 ? -47.672 6.274 60.992 1.00 78.81 117 ALA A O 1
ATOM 915 N N . ARG A 1 118 ? -45.784 5.097 60.666 1.00 77.38 118 ARG A N 1
ATOM 916 C CA . ARG A 1 118 ? -45.735 4.512 62.018 1.00 77.38 118 ARG A CA 1
ATOM 917 C C . ARG A 1 118 ? -45.493 5.566 63.093 1.00 77.38 118 ARG A C 1
ATOM 919 O O . ARG A 1 118 ? -46.157 5.539 64.128 1.00 77.38 118 ARG A O 1
ATOM 926 N N . ASP A 1 119 ? -44.584 6.501 62.844 1.00 78.62 119 ASP A N 1
ATOM 927 C CA . ASP A 1 119 ? -44.294 7.601 63.764 1.00 78.62 119 ASP A CA 1
ATOM 928 C C . ASP A 1 119 ? -45.474 8.568 63.898 1.00 78.62 119 ASP A C 1
ATOM 930 O O . ASP A 1 119 ? -45.773 9.021 65.005 1.00 78.62 119 ASP A O 1
ATOM 934 N N . ALA A 1 120 ? -46.183 8.856 62.801 1.00 77.06 120 ALA A N 1
ATOM 935 C CA . ALA A 1 120 ? -47.411 9.649 62.837 1.00 77.06 120 ALA A CA 1
ATOM 936 C C . ALA A 1 120 ? -48.499 8.958 63.676 1.00 77.06 120 ALA A C 1
ATOM 938 O O . ALA A 1 120 ? -49.041 9.568 64.599 1.00 77.06 120 ALA A O 1
ATOM 939 N N . ALA A 1 121 ? -48.732 7.662 63.447 1.00 73.44 121 ALA A N 1
ATOM 940 C CA . ALA A 1 121 ? -49.672 6.873 64.241 1.00 73.44 121 ALA A CA 1
ATOM 941 C C . ALA A 1 121 ? -49.287 6.827 65.734 1.00 73.44 121 ALA A C 1
ATOM 943 O O . ALA A 1 121 ? -50.153 6.880 66.606 1.00 73.44 121 ALA A O 1
ATOM 944 N N . ARG A 1 122 ? -47.984 6.789 66.052 1.00 71.50 122 ARG A N 1
ATOM 945 C CA . ARG A 1 122 ? -47.479 6.831 67.435 1.00 71.50 122 ARG A CA 1
ATOM 946 C C . ARG A 1 122 ? -47.733 8.178 68.125 1.00 71.50 122 ARG A C 1
ATOM 948 O O . ARG A 1 122 ? -47.914 8.188 69.339 1.00 71.50 122 ARG A O 1
ATOM 955 N N . ARG A 1 123 ? -47.759 9.296 67.389 1.00 71.94 123 ARG A N 1
ATOM 956 C CA . ARG A 1 123 ? -48.089 10.627 67.943 1.00 71.94 123 ARG A CA 1
ATOM 957 C C . ARG A 1 123 ? -49.586 10.835 68.163 1.00 71.94 123 ARG A C 1
ATOM 959 O O . ARG A 1 123 ? -49.948 11.578 69.068 1.00 71.94 123 ARG A O 1
ATOM 966 N N . GLU A 1 124 ? -50.432 10.218 67.342 1.00 69.94 124 GLU A N 1
ATOM 967 C CA . GLU A 1 124 ? -51.894 10.321 67.468 1.00 69.94 124 GLU A CA 1
ATOM 968 C C . GLU A 1 124 ? -52.478 9.381 68.533 1.00 69.94 124 GLU A C 1
ATOM 970 O O . GLU A 1 124 ? -53.580 9.623 69.029 1.00 69.94 124 GLU A O 1
ATOM 975 N N . LEU A 1 125 ? -51.741 8.339 68.933 1.00 63.31 125 LEU A N 1
ATOM 976 C CA . LEU A 1 125 ? -52.133 7.470 70.040 1.00 63.31 125 LEU A CA 1
ATOM 977 C C . LEU A 1 125 ? -52.238 8.281 71.351 1.00 63.31 125 LEU A C 1
ATOM 979 O O . LEU A 1 125 ? -51.250 8.888 71.775 1.00 63.31 125 LEU A O 1
ATOM 983 N N . PRO A 1 126 ? -53.406 8.292 72.025 1.00 62.84 126 PRO A N 1
ATOM 984 C CA . PRO A 1 126 ? -53.576 9.009 73.280 1.00 62.84 126 PRO A CA 1
ATOM 985 C C . PRO A 1 126 ? -52.596 8.474 74.322 1.00 62.84 126 PRO A C 1
ATOM 987 O O . PRO A 1 126 ? -52.553 7.270 74.579 1.00 62.84 126 PRO A O 1
ATOM 990 N N . SER A 1 127 ? -51.810 9.367 74.930 1.00 63.91 127 SER A N 1
ATOM 991 C CA . SER A 1 127 ? -50.960 9.015 76.066 1.00 63.91 127 SER A CA 1
ATOM 992 C C . SER A 1 127 ? -51.820 8.322 77.136 1.00 63.91 127 SER A C 1
ATOM 994 O O . SER A 1 127 ? -52.807 8.925 77.568 1.00 63.91 127 SER A O 1
ATOM 996 N N . PRO A 1 128 ? -51.463 7.099 77.583 1.00 64.81 128 PRO A N 1
ATOM 997 C CA . PRO A 1 128 ? -52.234 6.349 78.584 1.00 64.81 128 PRO A CA 1
ATOM 998 C C . PRO A 1 128 ? -52.391 7.088 79.922 1.00 64.81 128 PRO A C 1
ATOM 1000 O O . PRO A 1 128 ? -53.234 6.736 80.735 1.00 64.81 128 PRO A O 1
ATOM 1003 N N . ASP A 1 129 ? -51.589 8.133 80.125 1.00 59.66 129 ASP A N 1
ATOM 1004 C CA . ASP A 1 129 ? -51.442 8.894 81.364 1.00 59.66 129 ASP A CA 1
ATOM 1005 C C . ASP A 1 129 ? -52.510 9.987 81.574 1.00 59.66 129 ASP A C 1
ATOM 1007 O O . ASP A 1 129 ? -52.454 10.742 82.535 1.00 59.66 129 ASP A O 1
ATOM 1011 N N . ARG A 1 130 ? -53.494 10.112 80.669 1.00 55.56 130 ARG A N 1
ATOM 1012 C CA . ARG A 1 130 ? -54.636 11.041 80.835 1.00 55.56 130 ARG A CA 1
ATOM 1013 C C . ARG A 1 130 ? -55.911 10.376 81.368 1.00 55.56 130 ARG A C 1
ATOM 1015 O O . ARG A 1 130 ? -56.964 11.005 81.351 1.00 55.56 130 ARG A O 1
ATOM 1022 N N . ALA A 1 131 ? -55.828 9.120 81.808 1.00 54.94 131 ALA A N 1
ATOM 1023 C CA . ALA A 1 131 ? -56.971 8.336 82.286 1.00 54.94 131 ALA A CA 1
ATOM 1024 C C . ALA A 1 131 ? -56.973 8.061 83.806 1.00 54.94 131 ALA A C 1
ATOM 1026 O O . ALA A 1 131 ? -57.754 7.219 84.247 1.00 54.94 131 ALA A O 1
ATOM 1027 N N . ALA A 1 132 ? -56.140 8.745 84.597 1.00 50.88 132 ALA A N 1
ATOM 1028 C CA . ALA A 1 132 ? -56.115 8.622 86.058 1.00 50.88 132 ALA A CA 1
ATOM 1029 C C . ALA A 1 132 ? -56.382 9.968 86.740 1.00 50.88 132 ALA A C 1
ATOM 1031 O O . ALA A 1 132 ? -55.750 10.967 86.327 1.00 50.88 132 ALA A O 1
#

Sequence (132 aa):
MRILSYLITIPLAVALVLFAISNQEMVVVEMWPLPFASRPLPLYTIVLVPAAIAFFLGGLIVWMGGGHTRRLARQRKRAVANLRAELERLQASKNRVDQAMARVNEARRIEAATDGARDAARRELPSPDRAA

Secondary structure (DSSP, 8-state):
-HHHHHHHHHHHHHHHHHHHHH---EEE---TTSTTTTSEEEHHHHHHHHHHHHHHHHHHHHHHHHHHHHHHHHHHHHHHHHHHHHHHHHHHHHHHHHHHHHHHHHHHHHHHHHHHHHHHHHHHSPPGGG--